Protein AF-A0A397B6D7-F1 (afdb_monomer_lite)

Foldseek 3Di:
DDPDDPPPPPPPQPWDDDDDDFTDRDQDFDPPDPPLVRVLSVQLVVQVNCLRPDPLADNDFDLLQSLLVSNQRSLVSLVVCLVPDDDDPVCVVVNVVSVVVNVCQCPPPDVRRNVSVVLLVVLCVVVVDPVVQVVCCSVPSDRDDD

Structure (mmCIF, N/CA/C/O backbone):
data_AF-A0A397B6D7-F1
#
_entry.id   AF-A0A397B6D7-F1
#
loop_
_atom_site.group_PDB
_atom_site.id
_atom_site.type_symbol
_atom_site.label_atom_id
_atom_site.label_alt_id
_atom_site.label_comp_id
_atom_site.label_asym_id
_atom_site.label_entity_id
_atom_site.label_seq_id
_atom_site.pdbx_PDB_ins_code
_atom_site.Cartn_x
_atom_site.Cartn_y
_atom_site.C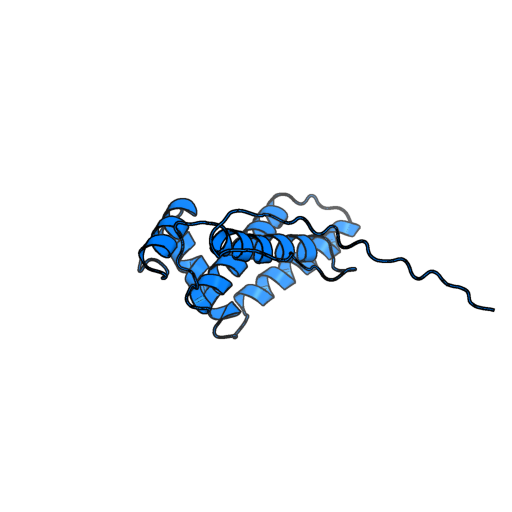artn_z
_atom_site.occupancy
_atom_site.B_iso_or_equiv
_atom_site.auth_seq_id
_atom_site.auth_comp_id
_atom_site.auth_asym_id
_atom_site.auth_atom_id
_atom_site.pdbx_PDB_model_num
ATOM 1 N N . THR A 1 1 ? -0.676 -31.464 -37.401 1.00 36.41 1 THR A N 1
ATOM 2 C CA . THR A 1 1 ? -1.811 -30.551 -37.166 1.00 36.41 1 THR A CA 1
ATOM 3 C C . THR A 1 1 ? -2.071 -30.491 -35.671 1.00 36.41 1 THR A C 1
ATOM 5 O O . THR A 1 1 ? -2.514 -31.474 -35.105 1.00 36.41 1 THR A O 1
ATOM 8 N N . PHE A 1 2 ? -1.607 -29.405 -35.043 1.00 33.16 2 PHE A N 1
ATOM 9 C CA . PHE A 1 2 ? -1.813 -28.924 -33.664 1.00 33.16 2 PHE A CA 1
ATOM 10 C C . PHE A 1 2 ? -2.206 -29.918 -32.548 1.00 33.16 2 PHE A C 1
ATOM 12 O O . PHE A 1 2 ? -3.370 -30.041 -32.191 1.00 33.16 2 PHE A O 1
ATOM 19 N N . HIS A 1 3 ? -1.196 -30.486 -31.883 1.00 37.38 3 HIS A N 1
ATOM 20 C CA . HIS A 1 3 ? -1.256 -30.835 -30.459 1.00 37.38 3 HIS A CA 1
ATOM 21 C C . HIS A 1 3 ? -0.293 -29.895 -29.722 1.00 37.38 3 HIS A C 1
ATOM 23 O O . HIS A 1 3 ? 0.897 -30.180 -29.613 1.00 37.38 3 HIS A O 1
ATOM 29 N N . HIS A 1 4 ? -0.781 -28.732 -29.284 1.00 36.69 4 HIS A N 1
ATOM 30 C CA . HIS A 1 4 ? 0.010 -27.787 -28.496 1.00 36.69 4 HIS A CA 1
ATOM 31 C C . HIS A 1 4 ? -0.495 -27.796 -27.051 1.00 36.69 4 HIS A C 1
ATOM 33 O O . HIS A 1 4 ? -1.513 -27.197 -26.724 1.00 36.69 4 HIS A O 1
ATOM 39 N N . PHE A 1 5 ? 0.196 -28.598 -26.240 1.00 35.47 5 PHE A N 1
ATOM 40 C CA . PHE A 1 5 ? 0.481 -28.398 -24.822 1.00 35.47 5 PHE A CA 1
ATOM 41 C C . PHE A 1 5 ? -0.506 -27.528 -24.031 1.00 35.47 5 PHE A C 1
ATOM 43 O O . PHE A 1 5 ? -0.296 -26.336 -23.818 1.00 35.47 5 PHE A O 1
ATOM 50 N N . ALA A 1 6 ? -1.511 -28.188 -23.455 1.00 35.72 6 ALA A N 1
ATOM 51 C CA . ALA A 1 6 ? -2.110 -27.754 -22.201 1.00 35.72 6 ALA A CA 1
ATOM 52 C C . ALA A 1 6 ? -1.056 -27.887 -21.088 1.00 35.72 6 ALA A C 1
ATOM 54 O O . ALA A 1 6 ? -1.041 -28.858 -20.329 1.00 35.72 6 ALA A O 1
ATOM 55 N N . HIS A 1 7 ? -0.130 -26.930 -21.011 1.00 36.69 7 HIS A N 1
ATOM 56 C CA . HIS A 1 7 ? 0.702 -26.766 -19.830 1.00 36.69 7 HIS A CA 1
ATOM 57 C C . HIS A 1 7 ? -0.221 -26.273 -18.716 1.00 36.69 7 HIS A C 1
ATOM 59 O O . HIS A 1 7 ? -0.513 -25.086 -18.594 1.00 36.69 7 HIS A O 1
ATOM 65 N N . ARG A 1 8 ? -0.734 -27.227 -17.931 1.00 35.22 8 ARG A N 1
ATOM 66 C CA . ARG A 1 8 ? -1.302 -26.975 -16.609 1.00 35.22 8 ARG A CA 1
ATOM 67 C C . ARG A 1 8 ? -0.327 -26.060 -15.876 1.00 35.22 8 ARG A C 1
ATOM 69 O O . ARG A 1 8 ? 0.748 -26.505 -15.477 1.00 35.22 8 ARG A O 1
ATOM 76 N N . ALA A 1 9 ? -0.699 -24.795 -15.712 1.00 37.41 9 ALA A N 1
ATOM 77 C CA . ALA A 1 9 ? -0.135 -23.961 -14.673 1.00 37.41 9 ALA A CA 1
ATOM 78 C C . ALA A 1 9 ? -0.461 -24.678 -13.362 1.00 37.41 9 ALA A C 1
ATOM 80 O O . ALA A 1 9 ? -1.602 -24.689 -12.901 1.00 37.41 9 ALA A O 1
ATOM 81 N N . ILE A 1 10 ? 0.526 -25.393 -12.833 1.00 38.31 10 ILE A N 1
ATOM 82 C CA . ILE A 1 10 ? 0.491 -25.933 -11.486 1.00 38.31 10 ILE A CA 1
ATOM 83 C C . ILE A 1 10 ? 0.428 -24.699 -10.589 1.00 38.31 10 ILE A C 1
ATOM 85 O O . ILE A 1 10 ? 1.447 -24.083 -10.292 1.00 38.31 10 ILE A O 1
ATOM 89 N N . GLN A 1 11 ? -0.787 -24.291 -10.222 1.00 41.00 11 GLN A N 1
ATOM 90 C CA . GLN A 1 11 ? -1.008 -23.423 -9.079 1.00 41.00 11 GLN A CA 1
ATOM 91 C C . GLN A 1 11 ? -0.434 -24.184 -7.885 1.00 41.00 11 GLN A C 1
ATOM 93 O O . GLN A 1 11 ? -1.054 -25.120 -7.378 1.00 41.00 11 GLN A O 1
ATOM 98 N N . GLN A 1 12 ? 0.794 -23.852 -7.487 1.00 42.12 12 GLN A N 1
ATOM 99 C CA . GLN A 1 12 ? 1.337 -24.285 -6.209 1.00 42.12 12 GLN A CA 1
ATOM 100 C C . GLN A 1 12 ? 0.516 -23.584 -5.128 1.00 42.12 12 GLN A C 1
ATOM 102 O O . GLN A 1 12 ? 0.797 -22.464 -4.713 1.00 42.12 12 GLN A O 1
ATOM 107 N N . LEU A 1 13 ? -0.582 -24.235 -4.755 1.00 45.03 13 LEU A N 1
ATOM 108 C CA . LEU A 1 13 ? -1.503 -23.811 -3.719 1.00 45.03 13 LEU A CA 1
ATOM 109 C C . LEU A 1 13 ? -0.808 -24.007 -2.367 1.00 45.03 13 LEU A C 1
ATOM 111 O O . LEU A 1 13 ? -0.961 -25.044 -1.723 1.00 45.03 13 LEU A O 1
ATOM 115 N N . PHE A 1 14 ? -0.008 -23.030 -1.950 1.00 49.62 14 PHE A N 1
ATOM 116 C CA . PHE A 1 14 ? 0.494 -22.969 -0.582 1.00 49.62 14 PHE A CA 1
ATOM 117 C C . PHE A 1 14 ? -0.689 -22.671 0.348 1.00 49.62 14 PHE A C 1
ATOM 119 O O . PHE A 1 14 ? -1.110 -21.526 0.495 1.00 49.62 14 PHE A O 1
ATOM 126 N N . ARG A 1 15 ? -1.272 -23.722 0.936 1.00 51.69 15 ARG A N 1
ATOM 127 C CA . ARG A 1 15 ? -2.311 -23.598 1.966 1.00 51.69 15 ARG A CA 1
ATOM 128 C C . ARG A 1 15 ? -1.657 -23.288 3.308 1.00 51.69 15 ARG A C 1
ATOM 130 O O . ARG A 1 15 ? -0.908 -24.106 3.834 1.00 51.69 15 ARG A O 1
ATOM 137 N N . LEU A 1 16 ? -1.955 -22.115 3.855 1.00 57.34 16 LEU A N 1
ATOM 138 C CA . LEU A 1 16 ? -1.598 -21.732 5.218 1.00 57.34 16 LEU A CA 1
ATOM 139 C C . LEU A 1 16 ? -2.819 -21.999 6.116 1.00 57.34 16 LEU A C 1
ATOM 141 O O . LEU A 1 16 ? -3.713 -21.160 6.205 1.00 57.34 16 LEU A O 1
ATOM 145 N N . ASP A 1 17 ? -2.889 -23.183 6.733 1.00 51.59 17 ASP A N 1
ATOM 146 C CA . ASP A 1 17 ? -4.005 -23.578 7.606 1.00 51.59 17 ASP A CA 1
ATOM 147 C C . ASP A 1 17 ? -3.673 -23.310 9.093 1.00 51.59 17 ASP A C 1
ATOM 149 O O . ASP A 1 17 ? -2.791 -23.951 9.664 1.00 51.59 17 ASP A O 1
ATOM 153 N N . LYS A 1 18 ? -4.421 -22.407 9.750 1.00 49.91 18 LYS A N 1
ATOM 154 C CA . LYS A 1 18 ? -4.538 -22.311 11.223 1.00 49.91 18 LYS A CA 1
ATOM 155 C C . LYS A 1 18 ? -6.020 -22.107 11.605 1.00 49.91 18 LYS A C 1
ATOM 157 O O . LYS A 1 18 ? -6.640 -21.189 11.069 1.00 49.91 18 LYS A O 1
ATOM 162 N N . PRO A 1 19 ? -6.632 -22.928 12.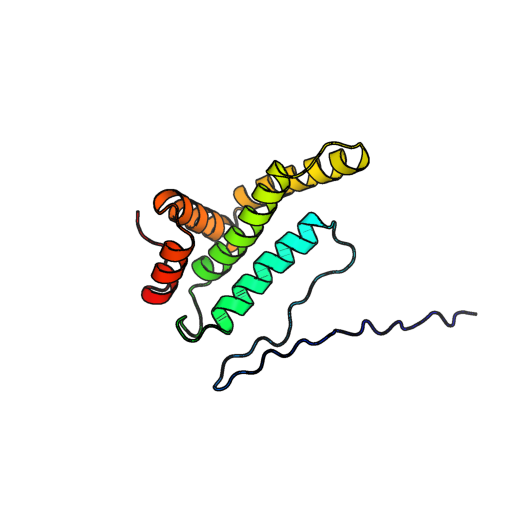486 1.00 50.81 19 PRO A N 1
ATOM 163 C CA . PRO A 1 19 ? -8.028 -22.740 12.895 1.00 50.81 19 PRO A CA 1
ATOM 164 C C . PRO A 1 19 ? -8.184 -21.889 14.180 1.00 50.81 19 PRO A C 1
ATOM 166 O O . PRO A 1 19 ? -7.297 -21.954 15.032 1.00 50.81 19 PRO A O 1
ATOM 169 N N . PRO A 1 20 ? -9.322 -21.163 14.363 1.00 66.88 20 PRO A N 1
ATOM 170 C CA . PRO A 1 20 ? -10.559 -21.247 13.578 1.00 66.88 20 PRO A CA 1
ATOM 171 C C . PRO A 1 20 ? -10.896 -19.997 12.723 1.00 66.88 20 PRO A C 1
ATOM 173 O O . PRO A 1 20 ? -10.675 -18.850 13.098 1.00 66.88 20 PRO A O 1
ATOM 176 N N . SER A 1 21 ? -11.555 -20.250 11.584 1.00 70.38 21 SER A N 1
ATOM 177 C CA . SER A 1 21 ? -12.273 -19.327 10.670 1.00 70.38 21 SER A CA 1
ATOM 178 C C . SER A 1 21 ? -11.500 -18.449 9.673 1.00 70.38 21 SER A C 1
ATOM 180 O O . SER A 1 21 ? -12.112 -18.014 8.694 1.00 70.38 21 SER A O 1
ATOM 182 N N . ARG A 1 22 ? -10.194 -18.206 9.833 1.00 77.25 22 ARG A N 1
ATOM 183 C CA . ARG A 1 22 ? -9.449 -17.321 8.917 1.00 77.25 22 ARG A CA 1
ATOM 184 C C . ARG A 1 22 ? -8.506 -18.099 8.008 1.00 77.25 22 ARG A C 1
ATOM 186 O O . ARG A 1 22 ? -7.645 -18.825 8.481 1.00 77.25 22 ARG A O 1
ATOM 193 N N . ARG A 1 23 ? -8.687 -17.950 6.695 1.00 84.44 23 ARG A N 1
ATOM 194 C CA . ARG A 1 23 ? -7.869 -18.607 5.670 1.00 84.44 23 ARG A CA 1
ATOM 195 C C . ARG A 1 23 ? -7.635 -17.687 4.481 1.00 84.44 23 ARG A C 1
ATOM 197 O O . ARG A 1 23 ? -8.504 -16.878 4.151 1.00 84.44 23 ARG A O 1
ATOM 204 N N . VAL A 1 24 ? -6.494 -17.879 3.831 1.00 88.12 24 VAL A N 1
ATOM 205 C CA . VAL A 1 24 ? -6.152 -17.299 2.529 1.00 88.12 24 VAL A CA 1
ATOM 206 C C . VAL A 1 24 ? -6.062 -18.461 1.553 1.00 88.12 24 VAL A C 1
ATOM 208 O O . VAL A 1 24 ? -5.283 -19.387 1.760 1.00 88.12 24 VAL A O 1
ATOM 211 N N . ASN A 1 25 ? -6.900 -18.451 0.517 1.00 88.19 25 ASN A N 1
ATOM 212 C CA . ASN A 1 25 ? -6.968 -19.575 -0.418 1.00 88.19 25 ASN A CA 1
ATOM 213 C C . ASN A 1 25 ? -5.780 -19.584 -1.391 1.00 88.19 25 ASN A C 1
ATOM 215 O O . ASN A 1 25 ? -5.382 -20.647 -1.854 1.00 88.19 25 ASN A O 1
ATOM 219 N N . GLY A 1 26 ? -5.226 -18.415 -1.702 1.00 87.94 26 GLY A N 1
ATOM 220 C CA . GLY A 1 26 ? -4.058 -18.262 -2.557 1.00 87.94 26 GLY A CA 1
ATOM 221 C C . GLY A 1 26 ? -3.806 -16.795 -2.883 1.00 87.94 26 GLY A C 1
ATO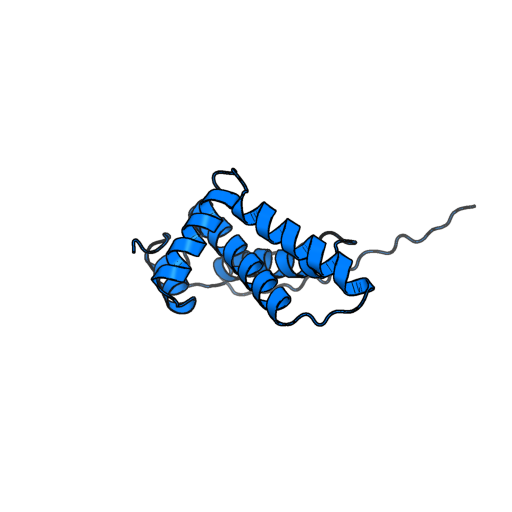M 222 O O . GLY A 1 26 ? -4.709 -15.971 -2.759 1.00 87.94 26 GLY A O 1
ATOM 223 N N . ILE A 1 27 ? -2.580 -16.499 -3.307 1.00 91.62 27 ILE A N 1
ATOM 224 C CA . ILE A 1 27 ? -2.190 -15.217 -3.896 1.00 91.62 27 ILE A CA 1
ATOM 225 C C . ILE A 1 27 ? -2.065 -15.444 -5.400 1.00 91.62 27 ILE A C 1
ATOM 227 O O . ILE A 1 27 ? -1.349 -16.349 -5.837 1.00 91.62 27 ILE A O 1
ATOM 231 N N . MET A 1 28 ? -2.800 -14.666 -6.190 1.00 89.19 28 MET A N 1
ATOM 232 C CA . MET A 1 28 ? -2.821 -14.786 -7.645 1.00 89.19 28 MET A CA 1
ATOM 233 C C . MET A 1 28 ? -2.033 -13.643 -8.267 1.00 89.19 28 MET A C 1
ATOM 235 O O . MET A 1 28 ? -2.245 -12.484 -7.938 1.00 89.19 28 MET A O 1
ATOM 239 N N . ILE A 1 29 ? -1.143 -13.980 -9.196 1.00 88.75 29 ILE A N 1
ATOM 240 C CA . ILE A 1 29 ? -0.332 -13.006 -9.921 1.00 88.75 29 ILE A CA 1
ATOM 241 C C . ILE A 1 29 ? -0.494 -13.268 -11.412 1.00 88.75 29 ILE A C 1
ATOM 243 O O . ILE A 1 29 ? -0.386 -14.409 -11.870 1.00 88.75 29 ILE A O 1
ATOM 247 N N . LEU A 1 30 ? -0.754 -12.202 -12.169 1.00 91.44 30 LEU A N 1
ATOM 248 C CA . LEU A 1 30 ? -0.826 -12.263 -13.622 1.00 91.44 30 LEU A CA 1
ATOM 249 C C . LEU A 1 30 ? 0.563 -12.540 -14.211 1.00 91.44 30 LEU A C 1
ATOM 251 O O . LEU A 1 30 ? 1.538 -11.862 -13.886 1.00 91.44 30 LEU A O 1
ATOM 255 N N . HIS A 1 31 ? 0.655 -13.522 -15.108 1.00 90.44 31 HIS A N 1
ATOM 256 C CA . HIS A 1 31 ? 1.914 -13.822 -15.783 1.00 90.44 31 HIS A CA 1
ATOM 257 C C . HIS A 1 31 ? 2.311 -12.703 -16.761 1.00 90.44 31 HIS A C 1
ATOM 259 O O . HIS A 1 31 ? 1.459 -12.058 -17.368 1.00 90.44 31 HIS A O 1
ATOM 265 N N . GLY A 1 32 ? 3.612 -12.553 -17.023 1.00 91.00 32 GLY A N 1
ATOM 266 C CA . GLY A 1 32 ? 4.122 -11.647 -18.064 1.00 91.00 32 GLY A CA 1
ATOM 267 C C . GLY A 1 32 ? 4.234 -10.180 -17.647 1.00 91.00 32 GLY A C 1
ATOM 268 O O . GLY A 1 32 ? 4.575 -9.343 -18.478 1.00 91.00 32 GLY A O 1
ATOM 269 N N . LEU A 1 33 ? 3.985 -9.865 -16.375 1.00 92.56 33 LEU A N 1
ATOM 270 C CA . LEU A 1 33 ? 4.283 -8.548 -15.828 1.00 92.56 33 LEU A CA 1
ATOM 271 C C . LEU A 1 33 ? 5.799 -8.367 -15.642 1.00 92.56 33 LEU A C 1
ATOM 273 O O . LEU A 1 33 ? 6.497 -9.326 -15.298 1.00 92.56 33 LEU A O 1
ATOM 277 N N . PRO A 1 34 ? 6.324 -7.139 -15.805 1.00 92.56 34 PRO A N 1
ATOM 278 C CA . PRO A 1 34 ? 7.694 -6.822 -15.425 1.00 92.56 34 PRO A CA 1
ATOM 279 C C . PRO A 1 34 ? 7.962 -7.177 -13.958 1.00 92.56 34 PRO A C 1
ATOM 281 O O . PRO A 1 34 ? 7.053 -7.168 -13.121 1.00 92.56 34 PRO A O 1
ATOM 284 N N . PHE A 1 35 ? 9.220 -7.486 -13.640 1.00 91.81 35 PHE A N 1
ATOM 285 C CA . PHE A 1 35 ? 9.602 -8.001 -12.322 1.00 91.81 35 PHE A CA 1
ATOM 286 C C . PHE A 1 35 ? 9.172 -7.079 -11.171 1.00 91.81 35 PHE A C 1
ATOM 288 O O . PHE A 1 35 ? 8.607 -7.544 -10.186 1.00 91.81 35 PHE A O 1
ATOM 295 N N . ASP A 1 36 ? 9.379 -5.770 -11.311 1.00 93.56 36 ASP A N 1
ATOM 296 C CA . ASP A 1 36 ? 9.060 -4.794 -10.266 1.00 93.56 36 ASP A CA 1
ATOM 297 C C . ASP A 1 36 ? 7.559 -4.709 -9.986 1.00 93.56 36 ASP A C 1
ATOM 299 O O . ASP A 1 36 ? 7.159 -4.662 -8.826 1.00 93.56 36 ASP A O 1
ATOM 303 N N . MET A 1 37 ? 6.731 -4.762 -11.031 1.00 94.25 37 MET A N 1
ATOM 304 C CA . MET A 1 37 ? 5.271 -4.772 -10.917 1.00 94.25 37 MET A CA 1
ATOM 305 C C . MET A 1 37 ? 4.789 -6.075 -10.288 1.00 94.25 37 MET A C 1
ATOM 307 O O . MET A 1 37 ? 3.949 -6.056 -9.395 1.00 94.25 37 MET A O 1
ATOM 311 N N . THR A 1 38 ? 5.366 -7.203 -10.706 1.00 95.81 38 THR A N 1
ATOM 312 C CA . THR A 1 38 ? 5.084 -8.516 -10.113 1.00 95.81 38 THR A CA 1
ATOM 313 C C . THR A 1 38 ? 5.373 -8.520 -8.614 1.00 95.81 38 THR A C 1
ATOM 315 O O . THR A 1 38 ? 4.542 -8.953 -7.819 1.00 95.81 38 THR A O 1
ATOM 318 N N . ALA A 1 39 ? 6.542 -8.021 -8.215 1.00 95.12 39 ALA A N 1
ATOM 319 C CA . ALA A 1 39 ? 6.949 -7.994 -6.818 1.00 95.12 39 ALA A CA 1
ATOM 320 C C . ALA A 1 39 ? 6.159 -6.967 -5.989 1.00 95.12 39 ALA A C 1
ATOM 322 O O . ALA A 1 39 ? 5.834 -7.250 -4.839 1.00 95.12 39 ALA A O 1
ATOM 323 N N . TYR A 1 40 ? 5.789 -5.824 -6.577 1.00 96.81 40 TYR A N 1
ATOM 324 C CA . TYR A 1 40 ? 4.851 -4.876 -5.975 1.00 96.81 40 TYR A CA 1
ATOM 325 C C . TYR A 1 40 ? 3.496 -5.541 -5.675 1.00 96.81 40 TYR A C 1
ATOM 327 O O . TYR A 1 40 ? 3.036 -5.471 -4.536 1.00 96.81 40 TYR A O 1
ATOM 335 N N . ILE A 1 41 ? 2.899 -6.241 -6.653 1.00 96.38 41 ILE A N 1
ATOM 336 C CA . ILE A 1 41 ? 1.621 -6.951 -6.467 1.00 96.38 41 ILE A CA 1
ATOM 337 C C . ILE A 1 41 ? 1.783 -8.018 -5.386 1.00 96.38 41 ILE A C 1
ATOM 339 O O . ILE A 1 41 ? 0.952 -8.124 -4.495 1.00 96.38 41 ILE A O 1
ATOM 343 N N . LEU A 1 42 ? 2.880 -8.777 -5.401 1.00 97.12 42 LEU A N 1
ATOM 344 C CA . LEU A 1 42 ? 3.119 -9.789 -4.376 1.00 97.12 42 LEU A CA 1
ATOM 345 C C . LEU A 1 42 ? 3.192 -9.182 -2.965 1.00 97.12 42 LEU A C 1
ATOM 347 O O . LEU A 1 42 ? 2.611 -9.744 -2.042 1.00 97.12 42 LEU A O 1
ATOM 351 N N . ALA A 1 43 ? 3.878 -8.049 -2.789 1.00 97.69 43 ALA A N 1
ATOM 352 C CA . ALA A 1 43 ? 3.944 -7.354 -1.503 1.00 97.69 43 ALA A CA 1
ATOM 353 C C . ALA A 1 43 ? 2.563 -6.840 -1.056 1.00 97.69 43 ALA A C 1
ATOM 355 O O . ALA A 1 43 ? 2.209 -6.959 0.119 1.00 97.69 43 ALA A O 1
ATOM 356 N N . HIS A 1 44 ? 1.773 -6.320 -1.997 1.00 97.75 44 HIS A N 1
ATOM 357 C CA . HIS A 1 44 ? 0.401 -5.877 -1.767 1.00 97.75 44 HIS A CA 1
ATOM 358 C C . HIS A 1 44 ? -0.491 -7.040 -1.294 1.00 97.75 44 HIS A C 1
ATOM 360 O O . HIS A 1 44 ? -1.020 -7.011 -0.184 1.00 97.75 44 HIS A O 1
ATOM 366 N N . GLU A 1 45 ? -0.561 -8.127 -2.061 1.00 97.56 45 GLU A N 1
ATOM 367 C CA . GLU A 1 45 ? -1.401 -9.291 -1.744 1.00 97.56 45 GLU A CA 1
ATOM 368 C C . GLU A 1 45 ? -0.937 -10.043 -0.486 1.00 97.56 45 GLU A C 1
ATOM 370 O O . GLU A 1 45 ? -1.745 -10.554 0.294 1.00 97.56 45 GLU A O 1
ATOM 375 N N . ALA A 1 46 ? 0.375 -10.094 -0.234 1.00 97.06 46 ALA A N 1
ATOM 376 C CA . ALA A 1 46 ? 0.911 -10.657 1.002 1.00 97.06 46 ALA A CA 1
ATOM 377 C C . ALA A 1 46 ? 0.477 -9.852 2.238 1.00 97.06 46 ALA A C 1
ATOM 379 O O . ALA A 1 46 ? 0.329 -10.428 3.318 1.00 97.06 46 ALA A O 1
ATOM 380 N N . THR A 1 47 ? 0.226 -8.549 2.089 1.00 97.81 47 THR A N 1
ATOM 381 C CA . THR A 1 47 ? -0.266 -7.693 3.177 1.00 97.81 47 THR A CA 1
ATOM 382 C C . THR A 1 47 ? -1.734 -7.991 3.495 1.00 97.81 47 THR A C 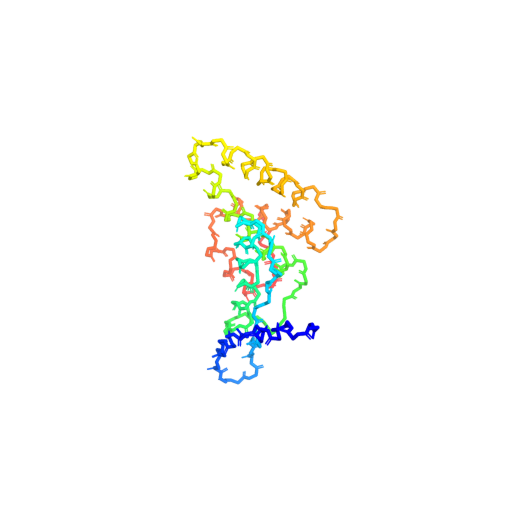1
ATOM 384 O O . THR A 1 47 ? -2.068 -8.173 4.669 1.00 97.81 47 THR A O 1
ATOM 387 N N . HIS A 1 48 ? -2.588 -8.192 2.483 1.00 96.81 48 HIS A N 1
ATOM 388 C CA . HIS A 1 48 ? -3.943 -8.728 2.690 1.00 96.81 48 HIS A CA 1
ATOM 389 C C . HIS A 1 48 ? -3.911 -10.073 3.418 1.00 96.81 48 HIS A C 1
ATOM 391 O O . HIS A 1 48 ? -4.630 -10.296 4.398 1.00 96.81 48 HIS A O 1
ATOM 397 N N . ALA A 1 49 ? -3.037 -10.979 2.968 1.00 95.81 49 ALA A N 1
ATOM 398 C CA . ALA A 1 49 ? -2.886 -12.285 3.592 1.00 95.81 49 ALA A CA 1
ATOM 399 C C . ALA A 1 49 ? -2.443 -12.172 5.059 1.00 95.81 49 ALA A C 1
ATOM 401 O O . ALA A 1 49 ? -2.977 -12.878 5.916 1.00 95.81 49 ALA A O 1
ATOM 402 N N . TYR A 1 50 ? -1.518 -11.257 5.360 1.00 95.56 50 TYR A N 1
ATOM 403 C CA . TYR A 1 50 ? -1.075 -10.965 6.719 1.00 95.56 50 TYR A CA 1
ATOM 404 C C . TYR A 1 50 ? -2.236 -10.513 7.612 1.00 95.56 50 TYR A C 1
ATOM 406 O O . TYR A 1 50 ? -2.467 -11.138 8.649 1.00 95.56 50 TYR A O 1
ATOM 414 N N . PHE A 1 51 ? -3.024 -9.513 7.198 1.00 95.75 51 PHE A N 1
ATOM 415 C CA . PHE A 1 51 ? -4.191 -9.068 7.971 1.00 95.75 51 PHE A CA 1
ATOM 416 C C . PHE A 1 51 ? -5.201 -10.191 8.187 1.00 95.75 51 PHE A C 1
ATOM 418 O O . PHE A 1 51 ? -5.739 -10.356 9.286 1.00 95.75 51 PHE A O 1
ATOM 425 N N . LYS A 1 52 ? -5.434 -11.009 7.155 1.00 93.44 52 LYS A N 1
ATOM 426 C CA . LYS A 1 52 ? -6.382 -12.113 7.250 1.00 93.44 52 LYS A CA 1
ATOM 427 C C . LYS A 1 52 ? -5.919 -13.186 8.229 1.00 93.44 52 LYS A C 1
ATOM 429 O O . LYS A 1 52 ? -6.741 -13.687 8.989 1.00 93.44 52 LYS A O 1
ATOM 434 N N . LEU A 1 53 ? -4.644 -13.565 8.203 1.00 92.19 53 LEU A N 1
ATOM 435 C CA . LEU A 1 53 ? -4.113 -14.677 8.998 1.00 92.19 53 LEU A CA 1
ATOM 436 C C . LEU A 1 53 ? -3.749 -14.276 10.434 1.00 92.19 53 LEU A C 1
ATOM 438 O O . LEU A 1 53 ? -3.710 -15.133 11.316 1.00 92.19 53 LEU A O 1
ATOM 442 N N . HIS A 1 54 ? -3.489 -12.995 10.690 1.00 90.88 54 HIS A N 1
ATOM 443 C CA . HIS A 1 54 ? -3.060 -12.523 11.999 1.00 90.88 54 HIS A CA 1
ATOM 444 C C . HIS A 1 54 ? -4.245 -12.373 12.973 1.00 90.88 54 HIS A C 1
ATOM 446 O O . HIS A 1 54 ? -5.125 -11.533 12.791 1.00 90.88 54 HIS A O 1
ATOM 452 N N . GLU A 1 55 ? -4.243 -13.157 14.058 1.00 87.62 55 GLU A N 1
ATOM 453 C CA . GLU A 1 55 ? -5.348 -13.239 15.037 1.00 87.62 55 GLU A CA 1
ATOM 454 C C . GLU A 1 55 ? -5.674 -11.911 15.725 1.00 87.62 55 GLU A C 1
ATOM 456 O O . GLU A 1 55 ? -6.821 -11.673 16.089 1.00 87.62 55 GLU A O 1
ATOM 461 N N . GLY A 1 56 ? -4.675 -11.040 15.882 1.00 90.00 56 GLY A N 1
ATOM 462 C CA . GLY A 1 56 ? -4.858 -9.737 16.515 1.00 90.00 56 GLY A CA 1
ATOM 463 C C . GLY A 1 56 ? -5.610 -8.706 15.666 1.00 90.00 56 GLY A C 1
ATOM 464 O O . GLY A 1 56 ? -6.127 -7.753 16.234 1.00 90.00 56 GLY A O 1
ATOM 465 N N . PHE A 1 57 ? -5.680 -8.862 14.338 1.00 94.00 57 PHE A N 1
ATOM 466 C CA . PHE A 1 57 ? -6.428 -7.926 13.486 1.00 94.00 57 PHE A CA 1
ATOM 467 C C . PHE A 1 57 ? -7.923 -8.273 13.482 1.00 94.00 57 PHE A C 1
ATOM 469 O O . PHE A 1 57 ? -8.276 -9.445 13.641 1.00 94.00 57 PHE A O 1
ATOM 476 N N . PRO A 1 58 ? -8.835 -7.312 13.252 1.00 91.38 58 PRO A N 1
ATOM 477 C CA . PRO A 1 58 ? -10.256 -7.606 13.062 1.00 91.38 58 PRO A CA 1
ATOM 478 C C . PRO A 1 58 ? -10.490 -8.520 11.846 1.00 91.38 58 PRO A C 1
ATOM 480 O O . PRO A 1 58 ? -9.615 -8.711 11.004 1.00 91.38 58 PRO A O 1
ATOM 483 N N . SER A 1 59 ? -11.670 -9.140 11.758 1.00 88.00 59 SER A N 1
ATOM 484 C CA . SER A 1 59 ? -12.012 -10.068 10.662 1.00 88.00 59 SER A CA 1
ATOM 485 C C . SER A 1 59 ? -12.119 -9.390 9.292 1.00 88.00 59 SER A C 1
ATOM 487 O O . SER A 1 59 ? -12.008 -10.076 8.269 1.00 88.00 59 SER A O 1
ATOM 489 N N . SER A 1 60 ? -12.342 -8.076 9.303 1.00 91.12 60 SER A N 1
ATOM 490 C CA . SER A 1 60 ? -12.354 -7.158 8.168 1.00 91.12 60 SER A CA 1
ATOM 491 C C . SER A 1 60 ? -11.912 -5.778 8.649 1.00 91.12 60 SER A C 1
ATOM 493 O O . SER A 1 60 ? -12.397 -5.315 9.686 1.00 91.12 60 SER A O 1
ATOM 495 N N . LEU A 1 61 ? -11.039 -5.120 7.894 1.00 96.75 61 LEU A N 1
ATOM 496 C CA . LEU A 1 61 ? -10.693 -3.716 8.093 1.00 96.75 61 LEU A CA 1
ATOM 497 C C . LEU A 1 61 ? -11.573 -2.832 7.191 1.00 96.75 61 LEU A C 1
ATOM 499 O O . LEU A 1 61 ? -12.150 -3.320 6.215 1.00 96.75 61 LEU A O 1
ATOM 503 N N . PRO A 1 62 ? -11.708 -1.527 7.483 1.00 98.00 62 PRO A N 1
ATOM 504 C CA . PRO A 1 62 ? -12.252 -0.587 6.512 1.00 98.00 62 PRO A CA 1
ATOM 505 C C . PRO A 1 62 ? -11.442 -0.651 5.214 1.00 98.00 62 PRO A C 1
ATOM 507 O O . PRO A 1 62 ? -10.214 -0.597 5.262 1.00 98.00 62 PRO A O 1
ATOM 510 N N . ALA A 1 63 ? -12.120 -0.722 4.065 1.00 97.94 63 ALA A N 1
ATOM 511 C CA . ALA A 1 63 ? -11.468 -0.936 2.768 1.00 97.94 63 ALA A CA 1
ATOM 512 C C . ALA A 1 63 ? -10.332 0.062 2.504 1.00 97.94 63 ALA A C 1
ATOM 514 O O . ALA A 1 63 ? -9.245 -0.330 2.112 1.00 97.94 63 ALA A O 1
ATOM 515 N N . GLN A 1 64 ? -10.543 1.344 2.806 1.00 98.19 64 GLN A N 1
ATOM 516 C CA . GLN A 1 64 ? -9.522 2.378 2.625 1.00 98.19 64 GLN A CA 1
ATOM 517 C C . GLN A 1 64 ? -8.272 2.162 3.501 1.00 98.19 64 GLN A C 1
ATOM 519 O O . GLN A 1 64 ? -7.169 2.517 3.095 1.00 98.19 64 GLN A O 1
ATOM 524 N N . VAL A 1 65 ? -8.426 1.576 4.693 1.00 98.50 65 VAL A N 1
ATOM 525 C CA . VAL A 1 65 ? -7.310 1.271 5.603 1.00 98.50 65 VAL A CA 1
ATOM 526 C C . VAL A 1 65 ? -6.566 0.025 5.136 1.00 98.50 65 VAL A C 1
ATOM 528 O O . VAL A 1 65 ? -5.336 0.029 5.075 1.00 98.50 65 VAL A O 1
ATOM 531 N N . GLU A 1 66 ? -7.307 -1.027 4.779 1.00 98.50 66 GLU A N 1
ATOM 532 C CA . GLU A 1 66 ? -6.738 -2.279 4.275 1.00 98.50 66 GLU A CA 1
ATOM 533 C C . GLU A 1 66 ? -5.976 -2.052 2.966 1.00 98.50 66 GLU A C 1
ATOM 535 O O . GLU A 1 66 ? -4.768 -2.279 2.907 1.00 98.50 66 GLU A O 1
ATOM 540 N N . GLU A 1 67 ? -6.659 -1.517 1.955 1.00 98.50 67 GLU A N 1
ATOM 541 C CA . GLU A 1 67 ? -6.099 -1.256 0.630 1.00 98.50 67 GLU A CA 1
ATOM 542 C C . GLU A 1 67 ? -4.998 -0.204 0.692 1.00 98.50 67 GLU A C 1
ATOM 544 O O . GLU A 1 67 ? -3.941 -0.379 0.093 1.00 98.50 67 GLU A O 1
ATOM 549 N N . GLY A 1 68 ? -5.186 0.854 1.488 1.00 98.50 68 GLY A N 1
ATOM 550 C CA . GLY A 1 68 ? -4.165 1.877 1.691 1.00 98.50 68 GLY A CA 1
ATOM 551 C C . GLY A 1 68 ? -2.870 1.323 2.281 1.00 98.50 68 GLY A C 1
ATOM 552 O O . GLY A 1 68 ? -1.781 1.683 1.834 1.00 98.50 68 GLY A O 1
ATOM 553 N N . THR A 1 69 ? -2.964 0.397 3.240 1.00 98.69 69 THR A N 1
ATOM 554 C CA . THR A 1 69 ? -1.777 -0.245 3.825 1.00 98.69 69 THR A CA 1
ATOM 555 C C . THR A 1 69 ? -1.140 -1.247 2.861 1.00 98.69 69 THR A C 1
ATOM 557 O O . THR A 1 69 ? 0.085 -1.298 2.758 1.00 98.69 69 THR A O 1
ATOM 560 N N . CYS A 1 70 ? -1.936 -2.000 2.097 1.00 98.62 70 CYS A N 1
ATOM 561 C CA . CYS A 1 70 ? -1.415 -2.907 1.068 1.00 98.62 70 CYS A CA 1
ATOM 562 C C . CYS A 1 70 ? -0.701 -2.128 -0.050 1.00 98.62 70 CYS A C 1
ATOM 564 O O . CYS A 1 70 ? 0.399 -2.492 -0.475 1.00 98.62 70 CYS A O 1
ATOM 566 N N . GLN A 1 71 ? -1.272 -0.996 -0.469 1.00 98.56 71 GLN A N 1
ATOM 567 C CA . GLN A 1 71 ? -0.651 -0.033 -1.375 1.00 98.56 71 GLN A CA 1
ATOM 568 C C . GLN A 1 71 ? 0.657 0.532 -0.809 1.00 98.56 71 GLN A C 1
ATOM 570 O O . GLN A 1 71 ? 1.663 0.562 -1.519 1.00 98.56 71 GLN A O 1
ATOM 575 N N . LEU A 1 72 ? 0.677 0.922 0.472 1.00 98.56 72 LEU A N 1
ATOM 576 C CA . LEU A 1 72 ? 1.878 1.418 1.149 1.00 98.56 72 LEU A CA 1
ATOM 577 C C . LEU A 1 72 ? 3.014 0.389 1.102 1.00 98.56 72 LEU A C 1
ATOM 579 O O . LEU A 1 72 ? 4.141 0.743 0.763 1.00 98.56 72 LEU A O 1
ATOM 583 N N . MET A 1 73 ? 2.735 -0.882 1.396 1.00 98.62 73 MET A N 1
ATOM 584 C CA . MET A 1 73 ? 3.754 -1.937 1.386 1.00 98.62 73 MET A CA 1
ATOM 585 C C . MET A 1 73 ? 4.352 -2.151 -0.008 1.00 98.62 73 MET A C 1
ATOM 587 O O . MET A 1 73 ? 5.576 -2.220 -0.155 1.00 98.62 73 MET A O 1
ATOM 591 N N . GLY A 1 74 ? 3.510 -2.186 -1.044 1.00 98.12 74 GLY A N 1
ATOM 592 C CA . GLY A 1 74 ? 3.977 -2.235 -2.428 1.00 98.12 74 GLY A CA 1
ATOM 593 C C . GLY A 1 74 ? 4.790 -0.992 -2.813 1.00 98.12 74 GLY A C 1
ATOM 594 O O . GLY A 1 74 ? 5.865 -1.102 -3.407 1.00 98.12 74 GLY A O 1
ATOM 595 N N . TYR A 1 75 ? 4.321 0.198 -2.440 1.00 98.25 75 TYR A N 1
ATOM 596 C CA . TYR A 1 75 ? 5.012 1.461 -2.694 1.00 98.25 75 TYR A CA 1
ATOM 597 C C . TYR A 1 75 ? 6.405 1.492 -2.046 1.00 98.25 75 TYR A C 1
ATOM 599 O O . TYR A 1 75 ? 7.389 1.810 -2.716 1.00 98.25 75 TYR A O 1
ATOM 607 N N . LEU A 1 76 ? 6.522 1.108 -0.769 1.00 97.50 76 LEU A N 1
ATOM 608 C CA . LEU A 1 76 ? 7.801 1.056 -0.053 1.00 97.50 76 LEU A CA 1
ATOM 609 C C . LEU A 1 76 ? 8.780 0.071 -0.705 1.00 97.50 76 LEU A C 1
ATOM 611 O O . LEU A 1 76 ? 9.972 0.370 -0.803 1.00 97.50 76 LEU A O 1
ATOM 615 N N . TYR A 1 77 ? 8.290 -1.062 -1.217 1.00 97.19 77 TYR A N 1
ATOM 616 C CA . TYR A 1 77 ? 9.110 -1.983 -2.004 1.00 97.19 77 TYR A CA 1
ATOM 617 C C . TYR A 1 77 ? 9.678 -1.315 -3.267 1.00 97.19 77 TYR A C 1
ATOM 619 O O . TYR 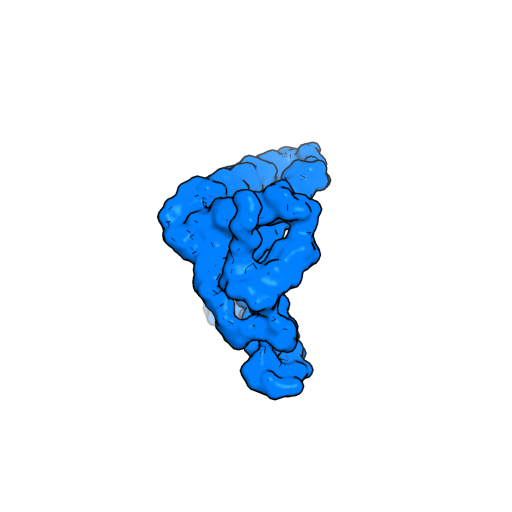A 1 77 ? 10.875 -1.427 -3.543 1.00 97.19 77 TYR A O 1
ATOM 627 N N . LEU A 1 78 ? 8.853 -0.589 -4.027 1.00 96.69 78 LEU A N 1
ATOM 628 C CA . LEU A 1 78 ? 9.314 0.105 -5.233 1.00 96.69 78 LEU A CA 1
ATOM 629 C C . LEU A 1 78 ? 10.320 1.214 -4.901 1.00 96.69 78 LEU A C 1
ATOM 631 O O . LEU A 1 78 ? 11.319 1.360 -5.607 1.00 96.69 78 LEU A O 1
ATOM 635 N N . GLN A 1 79 ? 10.118 1.938 -3.798 1.00 96.25 79 GLN A N 1
ATOM 636 C CA . GLN A 1 79 ? 11.085 2.925 -3.310 1.00 96.25 79 GLN A CA 1
ATOM 637 C C . GLN A 1 79 ? 12.421 2.276 -2.934 1.00 96.25 79 GLN A C 1
ATOM 639 O O . GLN A 1 79 ? 13.478 2.742 -3.358 1.00 96.25 79 GLN A O 1
ATOM 644 N N . TYR A 1 80 ? 12.394 1.144 -2.228 1.00 94.06 80 TYR A N 1
ATOM 645 C CA . TYR A 1 80 ? 13.597 0.360 -1.943 1.00 94.06 80 TYR A CA 1
ATOM 646 C C . TYR A 1 80 ? 14.323 -0.052 -3.234 1.00 94.06 80 TYR A C 1
ATOM 648 O O . TYR A 1 80 ? 15.535 0.133 -3.364 1.00 94.06 80 TYR A O 1
ATOM 656 N N . ARG A 1 81 ? 13.584 -0.541 -4.236 1.00 93.12 81 ARG A N 1
ATOM 657 C CA . ARG A 1 81 ? 14.154 -0.921 -5.537 1.00 93.12 81 ARG A CA 1
ATOM 658 C C . ARG A 1 81 ? 14.761 0.252 -6.291 1.00 93.12 81 ARG A C 1
ATOM 660 O O . ARG A 1 81 ? 15.769 0.058 -6.965 1.00 93.12 81 ARG A O 1
ATOM 667 N N . LYS A 1 82 ? 14.197 1.452 -6.160 1.00 91.19 82 LYS A N 1
ATOM 668 C CA . LYS A 1 82 ? 14.761 2.677 -6.734 1.00 91.19 82 LYS A CA 1
ATOM 669 C C . LYS A 1 82 ? 16.133 3.011 -6.143 1.00 91.19 82 LYS A C 1
ATOM 671 O O . LYS A 1 82 ? 17.018 3.400 -6.894 1.00 91.19 82 LYS A O 1
ATOM 676 N N . VAL A 1 83 ? 16.328 2.804 -4.840 1.00 90.69 83 VAL A N 1
ATOM 677 C CA . VAL A 1 83 ? 17.618 3.047 -4.167 1.00 90.69 83 VAL A CA 1
ATOM 678 C C . VAL A 1 83 ? 18.658 1.970 -4.503 1.00 90.69 83 VAL A C 1
ATOM 680 O O . VAL A 1 83 ? 19.843 2.269 -4.597 1.00 90.69 83 VAL A O 1
ATOM 683 N N . MET A 1 84 ? 18.232 0.718 -4.688 1.00 87.06 84 MET A N 1
ATOM 684 C CA . MET A 1 84 ? 19.144 -0.420 -4.886 1.00 87.06 84 MET A CA 1
ATOM 685 C C . MET A 1 84 ? 19.524 -0.704 -6.345 1.00 87.06 84 MET A C 1
ATOM 687 O O . MET A 1 84 ? 20.459 -1.465 -6.587 1.00 87.06 84 MET A O 1
ATOM 691 N N . ALA A 1 85 ? 18.790 -0.175 -7.325 1.00 83.38 85 ALA A N 1
ATOM 692 C CA . ALA A 1 85 ? 19.027 -0.496 -8.731 1.00 83.38 85 ALA A CA 1
ATOM 693 C C . ALA A 1 85 ? 20.320 0.149 -9.263 1.00 83.38 85 ALA A C 1
ATOM 695 O O . ALA A 1 85 ? 20.523 1.354 -9.132 1.00 83.38 85 ALA A O 1
ATOM 696 N N . THR A 1 86 ? 21.164 -0.647 -9.925 1.00 76.88 86 THR A N 1
ATOM 697 C CA . THR A 1 86 ? 22.361 -0.171 -10.635 1.00 76.88 86 THR A CA 1
ATOM 698 C C . THR A 1 86 ? 22.067 0.054 -12.124 1.00 76.88 86 THR A C 1
ATOM 700 O O . THR A 1 86 ? 21.327 -0.749 -12.695 1.00 76.88 86 THR A O 1
ATOM 703 N N . PRO A 1 87 ? 22.640 1.079 -12.785 1.00 73.88 87 PRO A N 1
ATOM 704 C CA . PRO A 1 87 ? 22.317 1.383 -14.179 1.00 73.88 87 PRO A CA 1
ATOM 705 C C . PRO A 1 87 ? 23.033 0.463 -15.188 1.00 73.88 87 PRO A C 1
ATOM 707 O O . PRO A 1 87 ? 24.255 0.486 -15.303 1.00 73.88 87 PRO A O 1
ATOM 710 N N . ASP A 1 88 ? 22.251 -0.271 -15.974 1.00 75.62 88 ASP A N 1
ATOM 711 C CA . ASP A 1 88 ? 22.571 -0.820 -17.303 1.00 75.62 88 ASP A CA 1
ATOM 712 C C . ASP A 1 88 ? 21.467 -0.451 -18.330 1.00 75.62 88 ASP A C 1
ATOM 714 O O . ASP A 1 88 ? 20.403 0.041 -17.948 1.00 75.62 88 ASP A O 1
ATOM 718 N N . GLU A 1 89 ? 21.681 -0.642 -19.636 1.00 63.62 89 GLU A N 1
ATOM 719 C CA . GLU A 1 89 ? 20.700 -0.234 -20.666 1.00 63.62 89 GLU A CA 1
ATOM 720 C C . GLU A 1 89 ? 19.336 -0.933 -20.527 1.00 63.62 89 GLU A C 1
ATOM 722 O O . GLU A 1 89 ? 18.293 -0.287 -20.641 1.00 63.62 89 GLU A O 1
ATOM 727 N N . SER A 1 90 ? 19.323 -2.233 -20.209 1.00 66.38 90 SER A N 1
ATOM 728 C CA . SER A 1 90 ? 18.083 -2.991 -19.983 1.00 66.38 90 SER A CA 1
ATOM 729 C C . SER A 1 90 ? 17.329 -2.494 -18.743 1.00 66.38 90 SER A C 1
ATOM 731 O O . SER A 1 90 ? 16.096 -2.459 -18.707 1.00 66.38 90 SER A O 1
ATOM 733 N N . SER A 1 91 ? 18.076 -2.016 -17.749 1.00 77.88 91 SER A N 1
ATOM 734 C CA . SER A 1 91 ? 17.563 -1.459 -16.510 1.00 77.88 91 SER A CA 1
ATOM 735 C C . SER A 1 91 ? 16.996 -0.052 -16.690 1.00 77.88 91 SER A C 1
ATOM 737 O O . SER A 1 91 ? 16.114 0.313 -15.923 1.00 77.88 91 SER A O 1
ATOM 739 N N . GLN A 1 92 ? 17.426 0.734 -17.689 1.00 86.88 92 GLN A N 1
ATOM 740 C CA . GLN A 1 92 ? 16.909 2.097 -17.882 1.00 86.88 92 GLN A CA 1
ATOM 741 C C . GLN A 1 92 ? 15.406 2.087 -18.149 1.00 86.88 92 GLN A C 1
ATOM 743 O O . GLN A 1 92 ? 14.665 2.850 -17.529 1.00 86.88 92 GLN A O 1
ATOM 748 N N . HIS A 1 93 ? 14.941 1.175 -19.007 1.00 87.94 93 HIS A N 1
ATOM 749 C CA . HIS A 1 93 ? 13.511 0.994 -19.236 1.00 87.94 93 HIS A CA 1
ATOM 750 C C . HIS A 1 93 ? 12.790 0.549 -17.955 1.00 87.94 93 HIS A C 1
ATOM 752 O O . HIS A 1 93 ? 11.741 1.090 -17.616 1.00 87.94 93 HIS A O 1
ATOM 758 N N . ALA A 1 94 ? 13.375 -0.386 -17.197 1.00 90.12 94 ALA A N 1
ATOM 759 C CA . ALA A 1 94 ? 12.806 -0.837 -15.928 1.00 90.12 94 ALA A CA 1
ATOM 760 C C . ALA A 1 94 ? 12.741 0.285 -14.871 1.00 90.12 94 ALA A C 1
ATOM 762 O O . ALA A 1 94 ? 11.773 0.360 -14.118 1.00 90.12 94 ALA A O 1
ATOM 763 N N . ILE A 1 95 ? 13.740 1.173 -14.827 1.00 91.88 95 ILE A N 1
ATOM 764 C CA . ILE A 1 95 ? 13.788 2.346 -13.946 1.00 91.88 95 ILE A CA 1
ATOM 765 C C . ILE A 1 95 ? 12.689 3.338 -14.331 1.00 91.88 95 ILE A C 1
ATOM 767 O O . ILE A 1 95 ? 11.912 3.733 -13.468 1.00 91.88 95 ILE A O 1
ATOM 771 N N . GLN A 1 96 ? 12.576 3.688 -15.615 1.00 93.38 96 GLN A N 1
ATOM 772 C CA . GLN A 1 96 ? 11.532 4.597 -16.101 1.00 93.38 96 GLN A CA 1
ATOM 773 C C . GLN A 1 96 ? 10.133 4.049 -15.823 1.00 93.38 96 GLN A C 1
ATOM 775 O O . GLN A 1 96 ? 9.258 4.774 -15.355 1.00 93.38 96 GLN A O 1
ATOM 780 N N . LEU A 1 97 ? 9.929 2.755 -16.075 1.00 93.81 97 LEU A N 1
ATOM 781 C CA . LEU A 1 97 ? 8.653 2.105 -15.827 1.00 93.81 97 LEU A CA 1
ATOM 782 C C . LEU A 1 97 ? 8.318 2.077 -14.328 1.00 93.81 97 LEU A C 1
ATOM 784 O O . LEU A 1 97 ? 7.175 2.336 -13.956 1.00 93.81 97 LEU A O 1
ATOM 788 N N . ARG A 1 98 ? 9.305 1.812 -13.460 1.00 95.25 98 ARG A N 1
ATOM 789 C CA . ARG A 1 98 ? 9.150 1.905 -12.000 1.00 95.25 98 ARG A CA 1
ATOM 790 C C . ARG A 1 98 ? 8.759 3.316 -11.572 1.00 95.25 98 ARG A C 1
ATOM 792 O O . ARG A 1 98 ? 7.823 3.460 -10.794 1.00 95.25 98 ARG A O 1
ATOM 799 N N . ASP A 1 99 ? 9.457 4.333 -12.067 1.00 95.25 99 ASP A N 1
ATOM 800 C CA . ASP A 1 99 ? 9.196 5.733 -11.721 1.00 95.25 99 ASP A CA 1
ATOM 801 C C . ASP A 1 99 ? 7.795 6.171 -12.155 1.00 95.25 99 ASP A C 1
ATOM 803 O O . ASP A 1 99 ? 7.060 6.757 -11.359 1.00 95.25 99 ASP A O 1
ATOM 807 N N . TRP A 1 100 ? 7.390 5.816 -13.376 1.00 96.44 100 TRP A N 1
ATOM 808 C CA . TRP A 1 100 ? 6.031 6.057 -13.856 1.00 96.44 100 TRP A CA 1
ATOM 809 C C . TRP A 1 100 ? 4.983 5.359 -12.982 1.00 96.44 100 TRP A C 1
ATOM 811 O O . TRP A 1 100 ? 3.957 5.952 -12.649 1.00 96.44 100 TRP A O 1
ATOM 821 N N . TYR A 1 101 ? 5.244 4.115 -12.574 1.00 96.06 101 TYR A N 1
ATOM 822 C CA . TYR A 1 101 ? 4.315 3.352 -11.745 1.00 96.06 101 TYR A CA 1
ATOM 823 C C . TYR A 1 101 ? 4.185 3.949 -10.340 1.00 96.06 101 TYR A C 1
ATOM 825 O O . TYR A 1 101 ? 3.073 4.135 -9.862 1.00 96.06 101 TYR A O 1
ATOM 833 N N . ILE A 1 102 ? 5.301 4.332 -9.707 1.00 97.31 102 ILE A N 1
ATOM 834 C CA . ILE A 1 102 ? 5.300 5.055 -8.424 1.00 97.31 102 ILE A CA 1
ATOM 835 C C . ILE A 1 102 ? 4.453 6.330 -8.527 1.00 97.31 102 ILE A C 1
ATOM 837 O O . ILE A 1 102 ? 3.616 6.568 -7.658 1.00 97.31 102 ILE A O 1
ATOM 841 N N . GLN A 1 103 ? 4.644 7.125 -9.585 1.00 97.44 103 GLN A N 1
ATOM 842 C CA . GLN A 1 103 ? 3.872 8.351 -9.792 1.00 97.44 103 GLN A CA 1
ATOM 843 C C . GLN A 1 103 ? 2.379 8.050 -9.961 1.00 97.44 103 GLN A C 1
ATOM 845 O O . GLN A 1 103 ? 1.548 8.669 -9.302 1.00 97.44 103 GLN A O 1
ATOM 850 N N . SER A 1 104 ? 2.053 7.043 -10.773 1.00 97.38 104 SER A N 1
ATOM 851 C CA . SER A 1 104 ? 0.673 6.630 -11.039 1.00 97.38 104 SER A CA 1
ATOM 852 C C . SER A 1 104 ? -0.061 6.191 -9.770 1.00 97.38 104 SER A C 1
ATOM 854 O O . SER A 1 104 ? -1.237 6.499 -9.617 1.00 97.38 104 SER A O 1
ATOM 856 N N . LEU A 1 105 ? 0.6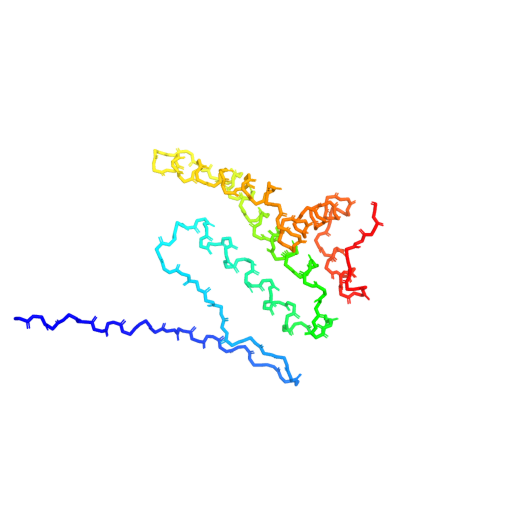25 5.520 -8.836 1.00 97.19 105 LEU A N 1
ATOM 857 C CA . LEU A 1 105 ? 0.050 5.147 -7.539 1.00 97.19 105 LEU A CA 1
ATOM 858 C C . LEU A 1 105 ? -0.285 6.376 -6.684 1.00 97.19 105 LEU A C 1
ATOM 860 O O . LEU A 1 105 ? -1.348 6.440 -6.072 1.00 97.19 105 LEU A O 1
ATOM 864 N N . VAL A 1 106 ? 0.618 7.358 -6.629 1.00 95.94 106 VAL A N 1
ATOM 865 C CA . VAL A 1 106 ? 0.437 8.568 -5.809 1.00 95.94 106 VAL A CA 1
ATOM 866 C C . VAL A 1 106 ? -0.650 9.482 -6.379 1.00 95.94 106 VAL A C 1
ATOM 868 O O . VAL A 1 106 ? -1.389 10.104 -5.611 1.00 95.94 106 VAL A O 1
ATOM 871 N N . GLU A 1 107 ? -0.761 9.552 -7.705 1.00 96.81 107 GLU A N 1
ATOM 872 C CA . GLU A 1 107 ? -1.747 10.363 -8.429 1.00 96.81 107 GLU A CA 1
ATOM 873 C C . GLU A 1 107 ? -3.108 9.675 -8.602 1.00 96.81 107 GLU A C 1
ATOM 875 O O . GLU A 1 107 ? -4.056 10.310 -9.068 1.00 96.81 107 GLU A O 1
ATOM 880 N N . ASP A 1 108 ? -3.237 8.404 -8.213 1.00 97.62 108 ASP A N 1
ATOM 881 C CA . ASP A 1 108 ? -4.489 7.657 -8.314 1.00 97.62 108 ASP A CA 1
ATOM 882 C C . ASP A 1 108 ? -5.623 8.410 -7.590 1.00 97.62 108 ASP A C 1
ATOM 884 O O . ASP A 1 108 ? -5.540 8.728 -6.403 1.00 97.62 108 ASP A O 1
ATOM 888 N N . THR A 1 109 ? -6.698 8.733 -8.307 1.00 97.75 109 THR A N 1
ATOM 889 C CA . THR A 1 109 ? -7.838 9.503 -7.777 1.00 97.75 109 THR A CA 1
ATOM 890 C C . THR A 1 109 ? -8.920 8.621 -7.156 1.00 97.75 109 THR A C 1
ATOM 892 O O . THR A 1 109 ? -9.954 9.123 -6.716 1.00 97.75 109 THR A O 1
ATOM 895 N N . SER A 1 110 ? -8.709 7.305 -7.111 1.00 97.81 110 SER A N 1
ATOM 896 C CA . SER A 1 110 ? -9.667 6.373 -6.539 1.00 97.81 110 SER A CA 1
ATOM 897 C C . SER A 1 110 ? -9.813 6.580 -5.019 1.00 97.81 110 SER A C 1
ATOM 899 O O . SER A 1 110 ? -8.812 6.661 -4.297 1.00 97.81 110 SER A O 1
ATOM 901 N N . PRO A 1 111 ? -11.055 6.610 -4.492 1.00 96.81 111 PRO A N 1
ATOM 902 C CA . PRO A 1 111 ? -11.294 6.858 -3.066 1.00 96.81 111 PRO A CA 1
ATOM 903 C C . PRO A 1 111 ? -10.752 5.785 -2.114 1.00 96.81 111 PRO A C 1
ATOM 905 O O . PRO A 1 111 ? -10.546 6.036 -0.931 1.00 96.81 111 PRO A O 1
ATOM 908 N N . VAL A 1 112 ? -10.578 4.554 -2.597 1.00 97.44 112 VAL A N 1
ATOM 909 C CA . VAL A 1 112 ? -10.129 3.433 -1.759 1.00 97.44 112 VAL A CA 1
ATOM 910 C C . VAL A 1 112 ? -8.629 3.208 -1.911 1.00 97.44 112 VAL A C 1
ATOM 912 O O . VAL A 1 112 ? -7.927 3.191 -0.905 1.00 97.44 112 VAL A O 1
ATOM 915 N N . TYR A 1 113 ? -8.124 3.086 -3.141 1.00 97.06 113 TYR A N 1
ATOM 916 C CA . TYR A 1 113 ? -6.712 2.780 -3.376 1.00 97.06 113 TYR A CA 1
ATOM 917 C C . TYR A 1 113 ? -5.841 4.035 -3.308 1.00 97.06 113 TYR A C 1
ATOM 919 O O . TYR A 1 113 ? -4.908 4.088 -2.509 1.00 97.06 113 TYR A O 1
ATOM 927 N N . GLY A 1 114 ? -6.176 5.067 -4.084 1.00 97.50 114 GLY A N 1
ATOM 928 C CA . GLY A 1 114 ? -5.411 6.310 -4.146 1.00 97.50 114 GLY A CA 1
ATOM 929 C C . GLY A 1 114 ? -5.455 7.109 -2.844 1.00 97.50 114 GLY A C 1
ATOM 930 O O . GLY A 1 114 ? -4.416 7.386 -2.238 1.00 97.50 114 GLY A O 1
ATOM 931 N N . ASP A 1 115 ? -6.657 7.448 -2.364 1.00 98.19 115 ASP A N 1
ATOM 932 C CA . ASP A 1 115 ? -6.801 8.159 -1.084 1.00 98.19 115 ASP A CA 1
ATOM 933 C C . ASP A 1 115 ? -6.310 7.304 0.092 1.00 98.19 115 ASP A C 1
ATOM 935 O O . ASP A 1 115 ? -5.713 7.835 1.030 1.00 98.19 115 ASP A O 1
ATOM 939 N N . GLY A 1 116 ? -6.517 5.982 0.039 1.00 98.31 116 GLY A N 1
ATOM 940 C CA . GLY A 1 116 ? -6.002 5.046 1.037 1.00 98.31 116 GLY A CA 1
ATOM 941 C C . GLY A 1 116 ? -4.478 5.060 1.117 1.00 98.31 116 GLY A C 1
ATOM 942 O O . GLY A 1 116 ? -3.934 5.184 2.214 1.00 98.31 116 GLY A O 1
ATOM 943 N N . LEU A 1 117 ? -3.777 5.003 -0.022 1.00 98.56 117 LEU A N 1
ATOM 944 C CA . LEU A 1 117 ? -2.316 5.107 -0.071 1.00 98.56 117 LEU A CA 1
ATOM 945 C C . LEU A 1 117 ? -1.837 6.444 0.496 1.00 98.56 117 LEU A C 1
ATOM 947 O O . LEU A 1 117 ? -0.915 6.467 1.310 1.00 98.56 117 LEU A O 1
ATOM 951 N N . ARG A 1 118 ? -2.456 7.562 0.097 1.00 98.19 118 ARG A N 1
ATOM 952 C CA . ARG A 1 118 ? -2.087 8.893 0.605 1.00 98.19 118 ARG A CA 1
ATOM 953 C C . ARG A 1 118 ? -2.261 8.990 2.120 1.00 98.19 118 ARG A C 1
ATOM 955 O O . ARG A 1 118 ? -1.364 9.490 2.799 1.00 98.19 118 ARG A O 1
ATOM 962 N N . ALA A 1 119 ? -3.366 8.473 2.658 1.00 98.06 119 ALA A N 1
ATOM 963 C CA . ALA A 1 119 ? -3.605 8.430 4.098 1.00 98.06 119 ALA A CA 1
ATOM 964 C C . ALA A 1 119 ? -2.590 7.529 4.826 1.00 98.06 119 ALA A C 1
ATOM 966 O O . ALA A 1 119 ? -2.028 7.936 5.845 1.00 98.06 119 ALA A O 1
ATOM 967 N N . ALA A 1 120 ? -2.301 6.345 4.279 1.00 98.19 120 ALA A N 1
ATOM 968 C CA . ALA A 1 120 ? -1.321 5.412 4.830 1.00 98.19 120 ALA A CA 1
ATOM 969 C C . ALA A 1 120 ? 0.098 5.999 4.829 1.00 98.19 120 ALA A C 1
ATOM 971 O O . ALA A 1 120 ? 0.804 5.900 5.829 1.00 98.19 120 ALA A O 1
ATOM 972 N N . LEU A 1 121 ? 0.506 6.654 3.736 1.00 97.69 121 LEU A N 1
ATOM 973 C CA . LEU A 1 121 ? 1.793 7.345 3.623 1.00 97.69 121 LEU A CA 1
ATOM 974 C C . LEU A 1 121 ? 1.906 8.502 4.610 1.00 97.69 121 LEU A C 1
ATOM 976 O O . LEU A 1 121 ? 2.937 8.634 5.266 1.00 97.69 121 LEU A O 1
ATOM 980 N N . HIS A 1 122 ? 0.862 9.325 4.733 1.00 97.38 122 HIS A N 1
ATOM 981 C CA . HIS A 1 122 ? 0.832 10.414 5.706 1.00 97.38 122 HIS A CA 1
ATOM 982 C C . HIS A 1 122 ? 1.038 9.879 7.128 1.00 97.38 122 HIS A C 1
ATOM 984 O O . HIS A 1 122 ? 1.929 10.336 7.841 1.00 97.38 122 HIS A O 1
ATOM 990 N N . ALA A 1 123 ? 0.269 8.855 7.507 1.00 97.88 123 ALA A N 1
ATOM 991 C CA . ALA A 1 123 ? 0.382 8.208 8.806 1.00 97.88 123 ALA A CA 1
ATOM 992 C C . ALA A 1 123 ? 1.769 7.591 9.032 1.00 97.88 123 ALA A C 1
ATOM 994 O O . ALA A 1 123 ? 2.396 7.855 10.056 1.00 97.88 123 ALA A O 1
ATOM 995 N N . PHE A 1 124 ? 2.273 6.814 8.069 1.00 97.81 124 PHE A N 1
ATOM 996 C CA . PHE A 1 124 ? 3.589 6.180 8.137 1.00 97.81 124 PHE A CA 1
ATOM 997 C C . PHE A 1 124 ? 4.714 7.201 8.320 1.00 97.81 124 PHE A C 1
ATOM 999 O O . PHE A 1 124 ? 5.555 7.023 9.197 1.00 97.81 124 PHE A O 1
ATOM 1006 N N . ASN A 1 125 ? 4.712 8.282 7.538 1.00 96.62 125 ASN A N 1
ATOM 1007 C CA . ASN A 1 125 ? 5.738 9.322 7.615 1.00 96.62 125 ASN A CA 1
ATOM 1008 C C . ASN A 1 125 ? 5.685 10.090 8.938 1.00 96.62 125 ASN A C 1
ATOM 1010 O O . ASN A 1 125 ? 6.726 10.451 9.479 1.00 96.62 125 ASN A O 1
ATOM 1014 N N . ALA A 1 126 ? 4.487 10.324 9.470 1.00 96.62 126 ALA A N 1
ATOM 1015 C CA . ALA A 1 126 ? 4.318 11.044 10.722 1.00 96.62 126 ALA A CA 1
ATOM 1016 C C . ALA A 1 126 ? 4.709 10.206 11.952 1.00 96.62 126 ALA A C 1
ATOM 1018 O O . ALA A 1 126 ? 5.285 10.745 12.894 1.00 96.62 126 ALA A O 1
ATOM 1019 N N . VAL A 1 127 ? 4.460 8.889 11.940 1.00 96.62 127 VAL A N 1
ATOM 1020 C CA . VAL A 1 127 ? 4.882 7.996 13.039 1.00 96.62 127 VAL A CA 1
ATOM 1021 C C . VAL A 1 127 ? 6.296 7.430 12.865 1.00 96.62 127 VAL A C 1
ATOM 1023 O O . VAL A 1 127 ? 6.881 6.939 13.827 1.00 96.62 127 VAL A O 1
ATOM 1026 N N . ASN A 1 128 ? 6.837 7.467 11.643 1.00 94.62 128 ASN A N 1
ATOM 1027 C CA . ASN A 1 128 ? 8.137 6.927 11.230 1.00 94.62 128 ASN A CA 1
ATOM 1028 C C . ASN A 1 128 ? 8.427 5.497 11.741 1.00 94.62 128 ASN A C 1
ATOM 1030 O O . ASN A 1 128 ? 9.554 5.148 12.093 1.00 94.62 128 ASN A O 1
ATOM 1034 N N . SER A 1 129 ? 7.389 4.663 11.832 1.00 96.44 129 SER A N 1
ATOM 1035 C CA . SER A 1 129 ? 7.484 3.289 12.321 1.00 96.44 129 SER A CA 1
ATOM 1036 C C . SER A 1 129 ? 6.355 2.444 11.749 1.00 96.44 129 SER A C 1
ATOM 1038 O O . SER A 1 129 ? 5.181 2.647 12.066 1.00 96.44 129 SER A O 1
ATOM 1040 N N . LEU A 1 130 ? 6.713 1.454 10.925 1.00 96.50 130 LEU A N 1
ATOM 1041 C CA . LEU A 1 130 ? 5.744 0.496 10.387 1.00 96.50 130 LEU A CA 1
ATOM 1042 C C . LEU A 1 130 ? 5.110 -0.334 11.509 1.00 96.50 130 LEU A C 1
ATOM 1044 O O . LEU A 1 130 ? 3.916 -0.608 11.469 1.00 96.50 130 LEU A O 1
ATOM 1048 N N . GLN A 1 131 ? 5.896 -0.699 12.525 1.00 96.94 131 GLN A N 1
ATOM 1049 C CA . GLN A 1 131 ? 5.395 -1.454 13.669 1.00 96.94 131 GLN A CA 1
ATOM 1050 C C . GLN A 1 131 ? 4.302 -0.674 14.402 1.00 96.94 131 GLN A C 1
ATOM 1052 O O . GLN A 1 131 ? 3.211 -1.199 14.595 1.00 96.94 131 GLN A O 1
ATOM 1057 N N . PHE A 1 132 ? 4.563 0.596 14.727 1.00 97.56 132 PHE A N 1
ATOM 1058 C CA . PHE A 1 132 ? 3.581 1.442 15.403 1.00 97.56 132 PHE A CA 1
ATOM 1059 C C . PHE A 1 132 ? 2.314 1.626 14.560 1.00 97.56 132 PHE A C 1
ATOM 1061 O O . PHE A 1 132 ? 1.206 1.537 15.082 1.00 97.56 132 PHE A O 1
ATOM 1068 N N . LEU A 1 133 ? 2.469 1.846 13.250 1.00 98.00 133 LEU A N 1
ATOM 1069 C CA . LEU A 1 133 ? 1.343 1.963 12.326 1.00 98.00 133 LEU A CA 1
ATOM 1070 C C . LEU A 1 133 ? 0.456 0.708 12.353 1.00 98.00 133 LEU A C 1
ATOM 1072 O O . LEU A 1 133 ? -0.760 0.821 12.489 1.00 98.00 133 LEU A O 1
ATOM 1076 N N . LEU A 1 134 ? 1.059 -0.479 12.247 1.00 97.81 134 LEU A N 1
ATOM 1077 C CA . LEU A 1 134 ? 0.338 -1.753 12.244 1.00 97.81 134 LEU A CA 1
ATOM 1078 C C . LEU A 1 134 ? -0.314 -2.056 13.596 1.00 97.81 134 LEU A C 1
ATOM 1080 O O . LEU A 1 134 ? -1.456 -2.513 13.616 1.00 97.81 134 LEU A O 1
ATOM 1084 N N . ASP A 1 135 ? 0.369 -1.778 14.710 1.00 97.38 135 ASP A N 1
ATOM 1085 C CA . ASP A 1 135 ? -0.202 -1.917 16.054 1.00 97.38 135 ASP A CA 1
ATOM 1086 C C . ASP A 1 135 ? -1.412 -0.982 16.231 1.00 97.38 135 ASP A C 1
ATOM 1088 O O . ASP A 1 135 ? -2.462 -1.416 16.704 1.00 97.38 135 ASP A O 1
ATOM 1092 N N . HIS A 1 136 ? -1.324 0.263 15.751 1.00 97.62 136 HIS A N 1
ATOM 1093 C CA . HIS A 1 136 ? -2.441 1.204 15.798 1.00 97.62 136 HIS A CA 1
ATOM 1094 C C . HIS A 1 136 ? -3.630 0.738 14.946 1.00 97.62 136 HIS A C 1
ATOM 1096 O O . HIS A 1 136 ? -4.758 0.724 15.434 1.00 97.62 136 HIS A O 1
ATOM 1102 N N . ILE A 1 137 ? -3.399 0.299 13.701 1.00 98.06 137 ILE A N 1
ATOM 1103 C CA . ILE A 1 137 ? -4.463 -0.240 12.834 1.00 98.06 137 ILE A CA 1
ATOM 1104 C C . ILE A 1 137 ? -5.104 -1.470 13.479 1.00 98.06 137 ILE A C 1
ATOM 1106 O O . ILE A 1 137 ? -6.321 -1.632 13.427 1.00 98.06 137 ILE A O 1
ATOM 1110 N N . ARG A 1 138 ? -4.307 -2.335 14.111 1.00 97.00 138 ARG A N 1
ATOM 1111 C CA . ARG A 1 138 ? -4.810 -3.508 14.829 1.00 97.00 138 ARG A CA 1
ATOM 1112 C C . ARG A 1 138 ? -5.773 -3.114 15.951 1.00 97.00 138 ARG A C 1
ATOM 1114 O O . ARG A 1 138 ? -6.804 -3.757 16.118 1.00 97.00 138 ARG A O 1
ATOM 1121 N N . GLU A 1 139 ? -5.439 -2.071 16.704 1.00 96.81 139 GLU A N 1
ATOM 1122 C CA . GLU A 1 139 ? -6.202 -1.620 17.872 1.00 96.81 139 GLU A CA 1
ATOM 1123 C C . GLU A 1 139 ? -7.431 -0.780 17.509 1.00 96.81 139 GLU A C 1
ATOM 1125 O O . GLU A 1 139 ? -8.468 -0.894 18.162 1.00 96.81 139 GLU A O 1
ATOM 1130 N N . THR A 1 140 ? -7.342 0.053 16.469 1.00 97.19 140 THR A N 1
ATOM 1131 C CA . THR A 1 140 ? -8.371 1.061 16.154 1.00 97.19 140 THR A CA 1
ATOM 1132 C C . THR A 1 140 ? -9.087 0.824 14.830 1.00 97.19 140 THR A C 1
ATOM 1134 O O . THR A 1 140 ? -10.095 1.474 14.556 1.00 97.19 140 THR A O 1
ATOM 1137 N N . SER A 1 141 ? -8.595 -0.101 13.999 1.00 97.25 141 SER A N 1
ATOM 1138 C CA . SER A 1 141 ? -9.027 -0.293 12.605 1.00 97.25 141 SER A CA 1
ATOM 1139 C C . SER A 1 141 ? -8.893 0.962 11.732 1.00 97.25 141 SER A C 1
ATOM 1141 O O . SER A 1 141 ? -9.539 1.056 10.692 1.00 97.25 141 SER A O 1
ATOM 1143 N N . GLY A 1 142 ? -8.074 1.933 12.145 1.00 97.56 142 GLY A N 1
ATOM 1144 C CA . GLY A 1 142 ? -7.870 3.203 11.457 1.00 97.56 142 GLY A CA 1
ATOM 1145 C C . GLY A 1 142 ? -6.398 3.586 11.384 1.00 97.56 142 GLY A C 1
ATOM 1146 O O . GLY A 1 142 ? -5.553 2.998 12.053 1.00 97.56 142 GLY A O 1
ATOM 1147 N N . PHE A 1 143 ? -6.085 4.591 10.569 1.00 97.88 143 PHE A N 1
ATOM 1148 C CA . PHE A 1 143 ? -4.764 5.210 10.592 1.00 97.88 143 PHE A CA 1
ATOM 1149 C C . PHE A 1 143 ? -4.631 6.160 11.794 1.00 97.88 143 PHE A C 1
ATOM 1151 O O . PHE A 1 143 ? -5.615 6.822 12.150 1.00 97.88 143 PHE A O 1
ATOM 1158 N N . PRO A 1 144 ? -3.436 6.266 12.405 1.00 94.44 144 PRO A N 1
ATOM 1159 C CA . PRO A 1 144 ? -3.194 7.226 13.471 1.00 94.44 144 PRO A CA 1
ATOM 1160 C C . PRO A 1 144 ? -3.466 8.644 12.968 1.00 94.44 144 PRO A C 1
ATOM 1162 O O . PRO A 1 144 ? -3.033 9.033 11.883 1.00 94.44 144 PRO A O 1
ATOM 1165 N N . ARG A 1 145 ? -4.204 9.415 13.770 1.00 83.19 145 ARG A N 1
ATOM 1166 C CA . ARG A 1 145 ? -4.367 10.856 13.566 1.00 83.19 145 ARG A CA 1
ATOM 1167 C C . ARG A 1 145 ? -3.157 11.534 14.189 1.00 83.19 145 ARG A C 1
ATOM 1169 O O . ARG A 1 145 ? -3.051 11.581 15.413 1.00 83.19 145 ARG A O 1
ATOM 1176 N N . VAL A 1 146 ? -2.250 11.982 13.339 1.00 68.06 146 VAL A N 1
ATOM 1177 C CA . VAL A 1 146 ? -1.000 12.662 13.683 1.00 68.06 146 VAL A CA 1
ATOM 1178 C C . VAL A 1 146 ? -0.976 14.019 13.013 1.00 68.06 146 VAL A C 1
ATOM 1180 O O . VAL A 1 146 ? -1.495 14.104 11.875 1.00 68.06 146 VAL A O 1
#

Sequence (146 aa):
TFHHFAHRAIQQLFRLDKPPSRRVNGIMILHGLPFDMTAYILAHEATHAYFKLHEGFPSSLPAQVEEGTCQLMGYLYLQYRKVMATPDESSQHAIQLRDWYIQSLVEDTSPVYGDGLRAALHAFNAVNSLQFLLDHIRETSGFPRV

pLDDT: mean 86.58, std 18.68, range [33.16, 98.69]

InterPro domains:
  IPR022087 Protein DA1-like domain [PF12315] (22-139)
  IPR045218 Protein DA1-like [PTHR24209] (22-144)

Radius of gyration: 17.83 Å; chains: 1; bounding box: 35×44×55 Å

Secondary structure (DSSP, 8-state):
------------------SSS---------TT--HHHHHHHHHHHHHHHHHHH-TTS-SS--HHHHHHHHHHHHHHHHHHHHHHPPP-HHHHHHHHHHHHHHHHHHH---TTTHHHHHHHHHHHHHHT-HHHHHHHHHHHSS----

Organism: Aphanomyces astaci (NCBI:txid112090)